Protein AF-A0A429X792-F1 (afdb_monomer_lite)

Secondary structure (DSSP, 8-state):
-HHHHHHHHHHHHHHHHHHHHHHHHHHHHHHHHHHTS---S-TTHHHHHHHHHHHHHHHHHHHHHHHHT-

Sequence (70 aa):
MKYFILAGLFFISASILYSARYITSGMISLIENSVGGQLSSPQTLPLLIWSIILVVLGVLSIFIGFFRKD

Radius of gyration: 16.8 Å; chains: 1; bounding box: 36×15×47 Å

Organism: Siminovitchia terrae (NCBI:txid1914933)

pLDDT: mean 90.28, std 9.1, range [60.28, 98.06]

Structure (mmCIF, N/CA/C/O backbone):
data_AF-A0A429X792-F1
#
_entry.id   AF-A0A429X792-F1
#
loop_
_atom_site.group_PDB
_atom_site.id
_atom_site.type_symbol
_atom_site.label_atom_id
_atom_site.label_alt_id
_atom_site.label_comp_id
_atom_site.label_asym_id
_atom_site.label_entity_id
_atom_site.label_seq_id
_atom_site.pdbx_PDB_ins_code
_atom_site.Cartn_x
_atom_site.Cartn_y
_atom_site.Cartn_z
_atom_site.occupancy
_atom_site.B_iso_or_equiv
_atom_site.auth_seq_id
_atom_site.auth_comp_id
_atom_site.auth_asym_id
_atom_site.auth_atom_id
_atom_site.pdbx_PDB_model_num
ATOM 1 N N . MET A 1 1 ? -14.665 6.509 18.335 1.00 77.56 1 MET A N 1
ATOM 2 C CA . MET A 1 1 ? -14.498 7.457 17.216 1.00 77.56 1 MET A CA 1
ATOM 3 C C 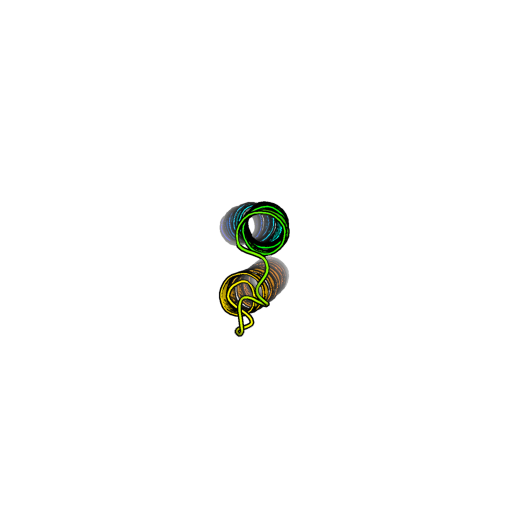. MET A 1 1 ? -13.031 7.656 16.854 1.00 77.56 1 MET A C 1
ATOM 5 O O . MET A 1 1 ? -12.673 7.467 15.699 1.00 77.56 1 MET A O 1
ATOM 9 N N . LYS A 1 2 ? -12.154 8.003 17.809 1.00 90.94 2 LYS A N 1
ATOM 10 C CA . LYS A 1 2 ? -10.732 8.306 17.536 1.00 90.94 2 LYS A CA 1
ATOM 11 C C . LYS A 1 2 ? -9.988 7.152 16.843 1.00 90.94 2 LYS A C 1
ATOM 13 O O . LYS A 1 2 ? -9.261 7.385 15.885 1.00 90.94 2 LYS A O 1
ATOM 18 N N . TYR A 1 3 ? -10.223 5.913 17.279 1.00 90.38 3 TYR A N 1
ATOM 19 C CA . TYR A 1 3 ? -9.592 4.716 16.710 1.00 90.38 3 TYR A CA 1
ATOM 20 C C . TYR A 1 3 ? -10.080 4.373 15.302 1.00 90.38 3 TYR A C 1
ATOM 22 O O . TYR A 1 3 ? -9.289 3.934 14.473 1.00 90.38 3 TYR A O 1
ATOM 30 N N . PHE A 1 4 ? -11.353 4.636 15.004 1.00 90.50 4 PHE A N 1
ATOM 31 C CA . PHE A 1 4 ? -11.903 4.473 13.659 1.00 90.50 4 PHE A CA 1
ATOM 32 C C . PHE A 1 4 ? -11.324 5.501 12.677 1.00 90.50 4 PHE A C 1
ATOM 34 O O . PHE A 1 4 ? -10.992 5.149 11.549 1.00 90.50 4 PHE A O 1
ATOM 41 N N . ILE A 1 5 ? -11.122 6.749 13.119 1.00 93.69 5 ILE A N 1
ATOM 42 C CA . ILE A 1 5 ? -10.436 7.779 12.319 1.00 93.69 5 ILE A CA 1
ATOM 43 C C . ILE A 1 5 ? -8.976 7.376 12.071 1.00 93.69 5 ILE A C 1
ATOM 45 O O . ILE A 1 5 ? -8.503 7.440 10.937 1.00 93.69 5 ILE A O 1
ATOM 49 N N . LEU A 1 6 ? -8.277 6.907 13.111 1.00 94.44 6 LEU A N 1
ATOM 50 C CA . LEU A 1 6 ? -6.903 6.411 13.003 1.00 94.44 6 LEU A CA 1
ATOM 51 C C . LEU A 1 6 ? -6.803 5.235 12.015 1.00 94.44 6 LEU A C 1
ATOM 53 O O . LEU A 1 6 ? -5.921 5.218 11.160 1.00 94.44 6 LEU A O 1
ATOM 57 N N . ALA A 1 7 ? -7.744 4.291 12.086 1.00 94.75 7 ALA A N 1
ATOM 58 C CA . ALA A 1 7 ? -7.828 3.179 11.149 1.00 94.75 7 ALA A CA 1
ATOM 59 C C . ALA A 1 7 ? -8.002 3.665 9.705 1.00 94.75 7 ALA A C 1
ATOM 61 O O . ALA A 1 7 ? -7.284 3.211 8.816 1.00 94.75 7 ALA A O 1
ATOM 62 N N . GLY A 1 8 ? -8.896 4.633 9.478 1.00 95.69 8 GLY A N 1
ATOM 63 C CA . GLY A 1 8 ? -9.085 5.260 8.169 1.00 95.69 8 GLY A CA 1
ATOM 64 C C . GLY A 1 8 ? -7.792 5.856 7.608 1.00 95.69 8 GLY A C 1
ATOM 65 O O . GLY A 1 8 ? -7.449 5.595 6.456 1.00 95.69 8 GLY A O 1
ATOM 66 N N . LEU A 1 9 ? -7.026 6.583 8.429 1.00 97.25 9 LEU A N 1
ATOM 67 C CA . LEU A 1 9 ? -5.730 7.141 8.025 1.00 97.25 9 LEU A CA 1
ATOM 68 C C . LEU A 1 9 ? -4.728 6.051 7.626 1.00 97.25 9 LEU A C 1
ATOM 70 O O . LEU A 1 9 ? -4.023 6.202 6.624 1.00 97.25 9 LEU A O 1
ATOM 74 N N . PHE A 1 10 ? -4.689 4.940 8.365 1.00 97.69 10 PHE A N 1
ATOM 75 C CA . PHE A 1 10 ? -3.835 3.807 8.023 1.00 97.69 10 PHE A CA 1
ATOM 76 C C . PHE A 1 10 ? -4.242 3.155 6.699 1.00 97.69 10 PHE A C 1
ATOM 78 O O . PHE A 1 10 ? -3.370 2.904 5.871 1.00 97.69 10 PHE A O 1
ATOM 85 N N . PHE A 1 11 ? -5.538 2.951 6.443 1.00 97.94 11 PHE A N 1
ATOM 86 C CA . PHE A 1 11 ? -6.007 2.388 5.170 1.00 97.94 11 PHE A CA 1
ATOM 87 C C . PHE A 1 11 ? -5.739 3.309 3.976 1.00 97.94 11 PHE A C 1
ATOM 89 O O . PHE A 1 11 ? -5.313 2.833 2.922 1.00 97.94 11 PHE A O 1
ATOM 96 N N . ILE A 1 12 ? -5.931 4.622 4.135 1.00 98.00 12 ILE A N 1
ATOM 97 C CA . ILE A 1 12 ? -5.605 5.605 3.092 1.00 98.00 12 ILE A CA 1
ATOM 98 C C . ILE A 1 12 ? -4.105 5.556 2.788 1.00 98.00 12 ILE A C 1
ATOM 100 O O . ILE A 1 12 ? -3.708 5.405 1.633 1.00 98.00 12 ILE A O 1
ATOM 104 N N . SER A 1 13 ? -3.268 5.595 3.825 1.00 97.88 13 SER A N 1
ATOM 105 C CA . SER A 1 13 ? -1.809 5.533 3.682 1.00 97.88 13 SER A CA 1
ATOM 106 C C . SER A 1 13 ? -1.361 4.222 3.026 1.00 97.88 13 SER A C 1
ATOM 108 O O . SER A 1 13 ? -0.564 4.239 2.088 1.00 97.88 13 SER A O 1
ATOM 110 N N . ALA A 1 14 ? -1.926 3.087 3.450 1.00 97.56 14 ALA A N 1
ATOM 111 C CA . ALA A 1 14 ? -1.651 1.777 2.869 1.00 97.56 14 ALA A CA 1
ATOM 112 C C . ALA A 1 14 ? -1.996 1.725 1.37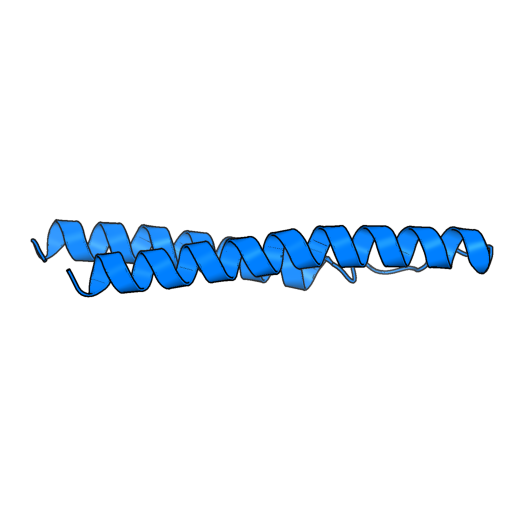7 1.00 97.56 14 ALA A C 1
ATOM 114 O O . ALA A 1 14 ? -1.224 1.171 0.593 1.00 97.56 14 ALA A O 1
ATOM 115 N N . SER A 1 15 ? -3.123 2.330 0.991 1.00 97.75 15 SER A N 1
ATOM 116 C CA . SER A 1 15 ? -3.594 2.393 -0.397 1.00 97.75 15 SER A CA 1
ATOM 117 C C . SER A 1 15 ? -2.675 3.247 -1.270 1.00 97.75 15 SER A C 1
ATOM 119 O O . SER A 1 15 ? -2.361 2.858 -2.396 1.00 97.75 15 SER A O 1
ATOM 121 N N . ILE A 1 16 ? -2.186 4.375 -0.743 1.00 97.62 16 ILE A N 1
ATOM 122 C CA . ILE A 1 16 ? -1.205 5.228 -1.428 1.00 97.62 16 ILE A CA 1
ATOM 123 C C . ILE A 1 16 ? 0.100 4.457 -1.647 1.00 97.62 16 ILE A C 1
ATOM 125 O O . ILE A 1 16 ? 0.599 4.410 -2.769 1.00 97.62 16 ILE A O 1
ATOM 129 N N . LEU A 1 17 ? 0.624 3.796 -0.611 1.00 96.94 17 LEU A N 1
ATOM 130 C CA . LEU A 1 17 ? 1.845 2.984 -0.696 1.00 96.94 17 LEU A CA 1
ATOM 131 C C . LEU A 1 17 ? 1.703 1.809 -1.669 1.00 96.94 17 LEU A C 1
ATOM 133 O O . LEU A 1 17 ? 2.606 1.546 -2.466 1.00 96.94 17 LEU A O 1
ATOM 137 N N . TYR A 1 18 ? 0.555 1.132 -1.648 1.00 95.69 18 TYR A N 1
ATOM 138 C CA . TYR A 1 18 ? 0.253 0.055 -2.584 1.00 95.69 18 TYR A CA 1
ATOM 139 C C . TYR A 1 18 ? 0.188 0.566 -4.026 1.00 95.69 18 TYR A C 1
ATOM 141 O O . TYR A 1 18 ? 0.749 -0.050 -4.925 1.00 95.69 18 TYR A O 1
ATOM 149 N N . SER A 1 19 ? -0.429 1.726 -4.253 1.00 96.38 19 SER A N 1
ATOM 150 C CA . SER A 1 19 ? -0.494 2.345 -5.581 1.00 96.38 19 SER A CA 1
ATOM 151 C C . SER A 1 19 ? 0.891 2.778 -6.063 1.00 96.38 19 SER A C 1
ATOM 153 O O . SER A 1 19 ? 1.273 2.479 -7.194 1.00 96.38 19 SER A O 1
ATOM 155 N N . ALA A 1 20 ? 1.684 3.399 -5.183 1.00 94.69 20 ALA A N 1
ATOM 156 C CA . ALA A 1 20 ? 3.062 3.786 -5.466 1.00 94.69 20 ALA A CA 1
ATOM 157 C C . ALA A 1 20 ? 3.900 2.579 -5.900 1.00 94.69 20 ALA A C 1
ATOM 159 O O . ALA A 1 20 ? 4.620 2.665 -6.886 1.00 94.69 20 ALA A O 1
ATOM 160 N N . ARG A 1 21 ? 3.732 1.421 -5.246 1.00 93.81 21 ARG A N 1
ATOM 161 C CA . ARG A 1 21 ? 4.388 0.166 -5.640 1.00 93.81 21 ARG A CA 1
ATOM 162 C C . ARG A 1 21 ? 4.149 -0.179 -7.114 1.00 93.81 21 ARG A C 1
ATOM 164 O O . ARG A 1 21 ? 5.105 -0.510 -7.811 1.00 93.81 21 ARG A O 1
ATOM 171 N N . TYR A 1 22 ? 2.903 -0.123 -7.587 1.00 91.50 22 TYR A N 1
ATOM 172 C CA . TYR A 1 22 ? 2.580 -0.440 -8.984 1.00 91.50 22 TYR A CA 1
ATOM 173 C C . TYR A 1 22 ? 3.112 0.604 -9.955 1.00 91.50 22 TYR A C 1
ATOM 175 O O . TYR A 1 22 ? 3.655 0.230 -10.991 1.00 91.50 22 TYR A O 1
ATOM 183 N N . ILE A 1 23 ? 3.007 1.888 -9.609 1.00 93.38 23 ILE A N 1
ATOM 184 C CA . ILE A 1 23 ? 3.548 2.975 -10.431 1.00 93.38 23 ILE A CA 1
ATOM 185 C C . ILE A 1 23 ? 5.063 2.804 -10.576 1.00 93.38 23 ILE A C 1
ATOM 187 O O . ILE A 1 23 ? 5.575 2.775 -11.691 1.00 93.38 23 ILE A O 1
ATOM 191 N N . THR A 1 24 ? 5.775 2.599 -9.466 1.00 91.50 24 THR A N 1
ATOM 192 C CA . THR A 1 24 ? 7.221 2.361 -9.468 1.00 91.50 24 THR A CA 1
ATOM 193 C C . THR A 1 24 ? 7.578 1.101 -10.253 1.00 91.50 24 THR A C 1
ATOM 195 O O . THR A 1 24 ? 8.496 1.144 -11.064 1.00 91.50 24 THR A O 1
ATOM 198 N N . SER A 1 25 ? 6.833 0.002 -10.092 1.00 89.81 25 SER A N 1
ATOM 199 C CA . SER A 1 25 ? 7.050 -1.224 -10.874 1.00 89.81 25 SER A CA 1
ATOM 200 C C . SER A 1 25 ? 6.872 -0.994 -12.378 1.00 89.81 25 SER A C 1
ATOM 202 O O . SER A 1 25 ? 7.655 -1.513 -13.169 1.00 89.81 25 SER A O 1
ATOM 204 N N . GLY A 1 26 ? 5.859 -0.221 -12.778 1.00 90.06 26 GLY A N 1
ATOM 205 C CA . GLY A 1 26 ? 5.632 0.141 -14.176 1.00 90.06 26 GLY A CA 1
ATOM 206 C C . GLY A 1 26 ? 6.761 1.006 -14.733 1.00 90.06 26 GLY A C 1
ATOM 207 O O . GLY A 1 26 ? 7.261 0.738 -15.820 1.00 90.06 26 GLY A O 1
ATOM 208 N N . MET A 1 27 ? 7.223 1.994 -13.962 1.00 90.62 27 MET A N 1
ATOM 209 C CA . MET A 1 27 ? 8.358 2.840 -14.342 1.00 90.62 27 MET A CA 1
ATOM 210 C C . MET A 1 27 ? 9.654 2.039 -14.489 1.00 90.62 27 MET A C 1
ATOM 212 O O . MET A 1 27 ? 10.369 2.234 -15.467 1.00 90.62 27 MET A O 1
ATOM 216 N N . ILE A 1 28 ? 9.936 1.119 -13.561 1.00 89.06 28 ILE A N 1
ATOM 217 C CA . ILE A 1 28 ? 11.098 0.224 -13.648 1.00 89.06 28 ILE A CA 1
ATOM 218 C C . ILE A 1 28 ? 11.028 -0.579 -14.945 1.00 89.06 28 ILE A C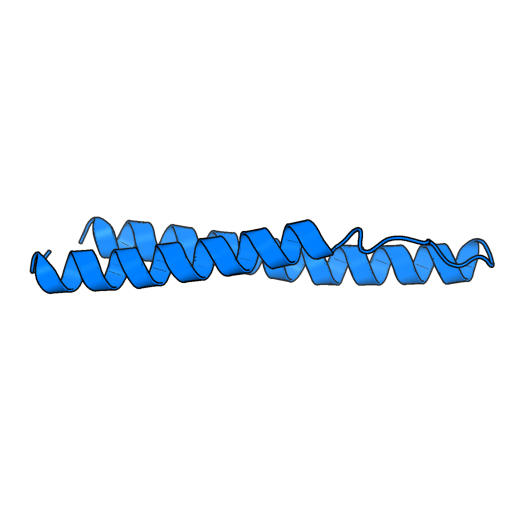 1
ATOM 220 O O . ILE A 1 28 ? 11.984 -0.553 -15.709 1.00 89.06 28 ILE A O 1
ATOM 224 N N . SER A 1 29 ? 9.882 -1.195 -15.252 1.00 88.12 29 SER A N 1
ATOM 225 C CA . SER A 1 29 ? 9.717 -1.973 -16.484 1.00 88.12 29 SER A CA 1
ATOM 226 C C . SER A 1 29 ? 9.947 -1.137 -17.751 1.00 88.12 29 SER A C 1
ATOM 228 O O . SER A 1 29 ? 10.596 -1.597 -18.689 1.00 88.12 29 SER A O 1
ATOM 230 N N . LEU A 1 30 ? 9.476 0.114 -17.790 1.00 89.88 30 LEU A N 1
ATOM 231 C CA . LEU A 1 30 ? 9.749 1.020 -18.913 1.00 89.88 30 LEU A CA 1
ATOM 232 C C . LEU A 1 30 ? 11.249 1.320 -19.061 1.00 89.88 30 LEU A C 1
ATOM 234 O O . LEU A 1 30 ? 11.766 1.349 -20.179 1.00 89.88 30 LEU A O 1
ATOM 238 N N . ILE A 1 31 ? 11.955 1.512 -17.945 1.00 88.44 31 ILE A N 1
ATOM 239 C CA . ILE A 1 31 ? 13.400 1.765 -17.935 1.00 88.44 31 ILE A CA 1
ATOM 240 C C . ILE A 1 31 ? 14.172 0.509 -18.355 1.00 88.44 31 ILE A C 1
ATOM 242 O O . ILE A 1 31 ? 15.067 0.615 -19.188 1.00 88.44 31 ILE A O 1
ATOM 246 N N . GLU A 1 32 ? 13.808 -0.675 -17.857 1.00 87.81 32 GLU A N 1
ATOM 247 C CA . GLU A 1 32 ? 14.426 -1.952 -18.251 1.00 87.81 32 GLU A CA 1
ATOM 248 C C . GLU A 1 32 ? 14.344 -2.172 -19.763 1.00 87.81 32 GLU A C 1
ATOM 250 O O . GLU A 1 32 ? 15.354 -2.454 -20.411 1.00 87.81 32 GLU A O 1
ATOM 255 N N . ASN A 1 33 ? 13.160 -1.950 -20.344 1.00 88.00 33 ASN A N 1
ATOM 256 C CA . ASN A 1 33 ? 12.957 -2.039 -21.790 1.00 88.00 33 ASN A CA 1
ATOM 257 C C . ASN A 1 33 ? 13.784 -1.002 -22.570 1.00 88.00 33 ASN A C 1
ATOM 259 O O . ASN A 1 33 ? 14.205 -1.274 -23.690 1.00 88.00 33 ASN A O 1
ATOM 263 N N . SER A 1 34 ? 14.029 0.174 -21.986 1.00 87.62 34 SER A N 1
ATOM 264 C CA . SER A 1 34 ? 14.776 1.259 -22.636 1.00 87.62 34 SER A CA 1
ATOM 265 C C . SER A 1 34 ? 16.296 1.073 -22.566 1.00 87.62 34 SER A C 1
ATOM 267 O O . SER A 1 34 ? 17.006 1.488 -23.477 1.00 87.62 34 SER A O 1
ATOM 269 N N . VAL A 1 35 ? 16.807 0.472 -21.486 1.00 86.62 35 VAL A N 1
ATOM 270 C CA . VAL A 1 35 ? 18.252 0.320 -21.223 1.00 86.62 35 VAL A CA 1
ATOM 271 C C . VAL A 1 35 ? 18.776 -1.055 -21.670 1.00 86.62 35 VAL A C 1
ATOM 273 O O . VAL A 1 3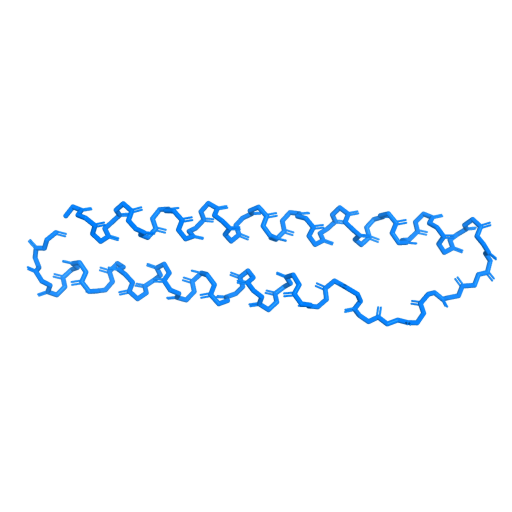5 ? 19.984 -1.258 -21.755 1.00 86.62 35 VAL A O 1
ATOM 276 N N . GLY A 1 36 ? 17.889 -2.000 -22.009 1.00 80.69 36 GLY A N 1
ATOM 277 C CA . GLY A 1 36 ? 18.270 -3.322 -22.521 1.00 80.69 36 GLY A CA 1
ATOM 278 C C . GLY A 1 36 ? 18.902 -4.235 -21.466 1.00 80.69 36 GLY A C 1
ATOM 279 O O . GLY A 1 36 ? 19.619 -5.173 -21.810 1.00 80.69 36 GLY A O 1
ATOM 280 N N . GLY A 1 37 ? 18.653 -3.963 -20.182 1.00 76.62 37 GLY A N 1
ATOM 281 C CA . GLY A 1 37 ? 19.173 -4.726 -19.049 1.00 76.62 37 GLY A CA 1
ATOM 282 C C . GLY A 1 37 ? 18.090 -5.001 -18.007 1.00 76.62 37 GLY A C 1
ATOM 283 O O . GLY A 1 37 ? 17.127 -4.247 -17.890 1.00 76.62 37 GLY A O 1
ATOM 284 N N . GLN A 1 38 ? 18.255 -6.080 -17.238 1.00 71.88 38 GLN A N 1
ATOM 285 C CA . GLN A 1 38 ? 17.414 -6.350 -16.069 1.00 71.88 38 GLN A CA 1
ATOM 286 C C . GLN A 1 38 ? 17.866 -5.459 -14.910 1.00 71.88 38 GLN A C 1
ATOM 288 O O . GLN A 1 38 ? 19.022 -5.533 -14.484 1.00 71.88 38 GLN A O 1
ATOM 293 N N . LEU A 1 39 ? 16.963 -4.632 -14.380 1.00 69.06 39 LEU A N 1
ATOM 294 C CA . LEU A 1 39 ? 17.194 -3.916 -13.134 1.00 69.06 39 LEU A CA 1
ATOM 295 C C . LEU A 1 39 ? 17.025 -4.925 -11.997 1.00 69.06 39 LEU A C 1
ATOM 297 O O . LEU A 1 39 ? 15.933 -5.235 -11.529 1.00 69.06 39 LEU A O 1
ATOM 301 N N . SER A 1 40 ? 18.148 -5.473 -11.547 1.00 62.38 40 SER A N 1
ATOM 302 C CA . SER A 1 40 ? 18.194 -6.402 -10.428 1.00 62.38 40 SER A CA 1
ATOM 303 C C . SER A 1 40 ? 17.909 -5.672 -9.118 1.00 62.38 40 SER A C 1
ATOM 305 O O . SER A 1 40 ? 18.768 -4.978 -8.585 1.00 62.38 40 SER A O 1
ATOM 307 N N . SER A 1 41 ? 16.692 -5.822 -8.589 1.00 62.84 41 SER A N 1
ATOM 308 C CA . SER A 1 41 ? 16.367 -5.807 -7.151 1.00 62.84 41 SER A CA 1
ATOM 309 C C . SER A 1 41 ? 14.862 -5.623 -6.960 1.00 62.84 41 SER A C 1
ATOM 311 O O . SER A 1 41 ? 14.216 -4.933 -7.752 1.00 62.84 41 SER A O 1
ATOM 313 N N . PRO A 1 42 ? 14.277 -6.163 -5.880 1.00 70.81 42 PRO A N 1
ATOM 314 C CA . PRO A 1 42 ? 12.898 -5.882 -5.542 1.00 70.81 42 PRO A CA 1
ATOM 315 C C . PRO A 1 42 ? 12.750 -4.470 -4.944 1.00 70.81 42 PRO A C 1
ATOM 317 O O . PRO A 1 42 ? 12.393 -4.289 -3.781 1.00 70.81 42 PRO A O 1
ATOM 320 N N . GLN A 1 43 ? 12.990 -3.441 -5.754 1.00 78.06 43 GLN A N 1
ATOM 321 C CA . GLN A 1 43 ? 12.924 -2.025 -5.370 1.00 78.06 43 GLN A CA 1
ATOM 322 C C . GLN A 1 43 ? 11.531 -1.632 -4.851 1.00 78.06 43 GLN A C 1
ATOM 324 O O . GLN A 1 43 ? 11.381 -0.711 -4.052 1.00 78.06 43 GLN A O 1
ATOM 329 N N . THR A 1 44 ? 10.504 -2.385 -5.244 1.00 87.94 44 THR A N 1
ATOM 330 C CA . THR A 1 44 ? 9.118 -2.190 -4.819 1.00 87.94 44 THR A CA 1
ATOM 331 C C . THR A 1 44 ? 8.714 -3.030 -3.598 1.00 87.94 44 THR A C 1
ATOM 333 O O . THR A 1 44 ? 7.599 -2.867 -3.104 1.00 87.94 44 THR A O 1
ATOM 336 N N . LEU A 1 45 ? 9.558 -3.950 -3.099 1.00 90.62 45 LEU A N 1
ATOM 337 C CA . LEU A 1 45 ? 9.232 -4.762 -1.911 1.00 90.62 45 LEU A CA 1
ATOM 338 C C . LEU A 1 45 ? 9.039 -3.918 -0.645 1.00 90.62 45 LEU A C 1
ATOM 340 O O . LEU A 1 45 ? 8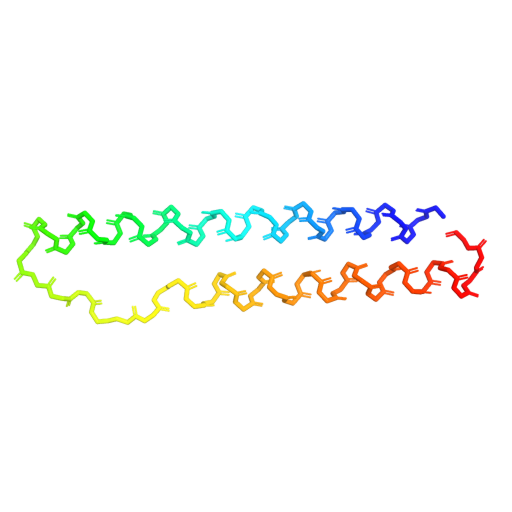.062 -4.170 0.057 1.00 90.62 45 LEU A O 1
ATOM 344 N N . PRO A 1 46 ? 9.883 -2.910 -0.344 1.00 93.44 46 PRO A N 1
ATOM 345 C CA . PRO A 1 46 ? 9.672 -2.071 0.833 1.00 93.44 46 PRO A CA 1
ATOM 346 C C . PRO A 1 46 ? 8.299 -1.391 0.829 1.00 93.44 46 PRO A C 1
ATOM 348 O O . PRO A 1 46 ? 7.619 -1.381 1.851 1.00 93.44 46 PRO A O 1
ATOM 351 N N . LEU A 1 47 ? 7.846 -0.898 -0.331 1.00 93.81 47 LEU A N 1
ATOM 352 C CA . LEU A 1 47 ? 6.521 -0.282 -0.488 1.00 93.81 47 LEU A CA 1
ATOM 353 C C . LEU A 1 47 ? 5.391 -1.279 -0.188 1.00 93.81 47 LEU A C 1
ATOM 355 O O . LEU A 1 47 ? 4.411 -0.925 0.467 1.00 93.81 47 LEU A O 1
ATOM 359 N N . LEU A 1 48 ? 5.548 -2.537 -0.618 1.00 93.62 48 LEU A N 1
ATOM 360 C CA . LEU A 1 48 ? 4.604 -3.611 -0.304 1.00 93.62 48 LEU A CA 1
ATOM 361 C C . LEU A 1 48 ? 4.573 -3.918 1.197 1.00 93.62 48 LEU A C 1
ATOM 363 O O . LEU A 1 48 ? 3.497 -3.980 1.784 1.00 93.62 48 LEU A O 1
ATOM 367 N N . ILE A 1 49 ? 5.746 -4.090 1.812 1.00 95.81 49 ILE A N 1
ATOM 368 C CA . ILE A 1 49 ? 5.875 -4.414 3.238 1.00 95.81 49 ILE A CA 1
ATOM 369 C C . ILE A 1 49 ? 5.223 -3.319 4.086 1.00 95.81 49 ILE A C 1
ATOM 371 O O . ILE A 1 49 ? 4.397 -3.617 4.946 1.00 95.81 49 ILE A O 1
ATOM 375 N N . TRP A 1 50 ? 5.525 -2.051 3.804 1.00 96.94 50 TRP A N 1
ATOM 376 C CA . TRP A 1 50 ? 4.934 -0.924 4.523 1.00 96.94 50 TRP A CA 1
ATOM 377 C C . TRP A 1 50 ? 3.424 -0.815 4.315 1.00 96.94 50 TRP A C 1
ATOM 379 O O . TRP A 1 50 ? 2.703 -0.560 5.278 1.00 96.94 50 TRP A O 1
ATOM 389 N N . SER A 1 51 ? 2.926 -1.063 3.100 1.00 96.88 51 SER A N 1
ATOM 390 C CA . SER A 1 51 ? 1.483 -1.114 2.842 1.00 96.88 51 SER A CA 1
ATOM 391 C C . SER A 1 51 ? 0.790 -2.175 3.708 1.00 96.88 51 SER A C 1
ATOM 393 O O . SER A 1 51 ? -0.200 -1.873 4.373 1.00 96.88 51 SER A O 1
ATOM 395 N N . ILE A 1 52 ? 1.355 -3.386 3.793 1.00 97.44 52 ILE A N 1
ATOM 396 C CA . ILE A 1 52 ? 0.814 -4.475 4.621 1.00 97.44 52 ILE A CA 1
ATOM 397 C C . ILE A 1 52 ? 0.839 -4.105 6.109 1.00 97.44 52 ILE A C 1
ATOM 399 O O . ILE A 1 52 ? -0.163 -4.289 6.798 1.00 97.44 52 ILE A O 1
ATOM 403 N N . ILE A 1 53 ? 1.948 -3.546 6.606 1.00 98.06 53 ILE A N 1
ATOM 404 C CA . ILE A 1 53 ? 2.062 -3.105 8.006 1.00 98.06 53 ILE A CA 1
ATOM 40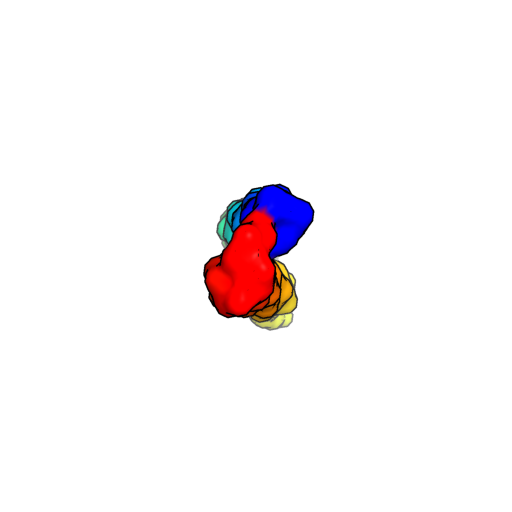5 C C . ILE A 1 53 ? 0.962 -2.091 8.341 1.00 98.06 53 ILE A C 1
ATOM 407 O O . ILE A 1 53 ? 0.313 -2.207 9.379 1.00 98.06 53 ILE A O 1
ATOM 411 N N . LEU A 1 54 ? 0.702 -1.128 7.455 1.00 97.94 54 LEU A N 1
ATOM 412 C CA . LEU A 1 54 ? -0.349 -0.134 7.667 1.00 97.94 54 LEU A CA 1
ATOM 413 C C . LEU A 1 54 ? -1.748 -0.759 7.677 1.00 97.94 54 LEU A C 1
ATOM 415 O O . LEU A 1 54 ? -2.555 -0.396 8.528 1.00 97.94 54 LEU A O 1
ATOM 419 N N . VAL A 1 55 ? -2.033 -1.734 6.809 1.00 97.88 55 VAL A N 1
ATOM 420 C CA . VAL A 1 55 ? -3.300 -2.488 6.865 1.00 97.88 55 VAL A CA 1
ATOM 421 C C . VAL A 1 55 ? -3.458 -3.179 8.221 1.00 97.88 55 VAL A C 1
ATOM 423 O O . VAL A 1 55 ? -4.514 -3.066 8.843 1.00 97.88 55 VAL A O 1
ATOM 426 N N . VAL A 1 56 ? -2.407 -3.839 8.717 1.00 97.88 56 VAL A N 1
ATOM 427 C CA . VAL A 1 56 ? -2.421 -4.502 10.031 1.00 97.88 56 VAL A CA 1
ATOM 428 C C . VAL A 1 56 ? -2.691 -3.494 11.152 1.00 97.88 56 VAL A C 1
ATOM 430 O O . VAL A 1 56 ? -3.546 -3.739 12.000 1.00 97.88 56 VAL A O 1
ATOM 433 N N . LEU A 1 57 ? -2.032 -2.332 11.135 1.00 97.50 57 LEU A N 1
ATOM 434 C CA . LEU A 1 57 ? -2.270 -1.263 12.110 1.00 97.50 57 LEU A CA 1
ATOM 435 C C . LEU A 1 57 ? -3.696 -0.700 12.026 1.00 97.50 57 LEU A C 1
ATOM 437 O O . LEU A 1 57 ? -4.310 -0.431 13.061 1.00 97.50 57 LEU A O 1
ATOM 441 N N . GLY A 1 58 ? -4.251 -0.568 10.819 1.00 97.00 58 GLY A N 1
ATOM 442 C CA . GLY A 1 58 ? -5.641 -0.168 10.600 1.00 97.00 58 GLY A CA 1
ATOM 443 C C . GLY A 1 58 ? -6.629 -1.153 11.221 1.00 97.00 58 GLY A C 1
ATOM 444 O O . GLY A 1 58 ? -7.511 -0.755 11.981 1.00 97.00 58 GLY A O 1
ATOM 445 N N . VAL A 1 59 ? -6.428 -2.449 10.981 1.00 97.12 59 VAL A N 1
ATOM 446 C CA . VAL A 1 59 ? -7.251 -3.524 11.553 1.00 97.12 59 VAL A CA 1
ATOM 447 C C . VAL A 1 59 ? -7.139 -3.568 13.080 1.00 97.12 59 VAL A C 1
ATOM 449 O O . VAL A 1 59 ? -8.160 -3.608 13.766 1.00 97.12 59 VAL A O 1
ATOM 452 N N . LEU A 1 60 ? -5.924 -3.493 13.633 1.00 96.44 60 LEU A N 1
ATOM 453 C CA . LEU A 1 60 ? -5.709 -3.437 15.084 1.00 96.44 60 LEU A CA 1
ATOM 454 C C . LEU A 1 60 ? -6.399 -2.222 15.710 1.00 96.44 60 LEU A C 1
ATOM 456 O O . LEU A 1 60 ? -7.005 -2.338 16.773 1.00 96.44 60 LEU A O 1
ATOM 460 N N . SER A 1 61 ? -6.364 -1.074 15.033 1.00 95.38 61 SER A N 1
ATOM 461 C CA . SER A 1 61 ? -7.044 0.138 15.493 1.00 95.38 61 SER A CA 1
ATOM 462 C C . SER A 1 61 ? -8.562 -0.053 15.552 1.00 95.38 61 SER A C 1
ATOM 464 O O . SER A 1 61 ? -9.178 0.347 16.537 1.00 95.38 61 SER A O 1
ATOM 466 N N . ILE A 1 62 ? -9.164 -0.727 14.563 1.00 94.69 62 ILE A N 1
ATOM 467 C CA . ILE A 1 62 ? -10.593 -1.086 14.594 1.00 94.69 62 ILE A CA 1
ATOM 468 C C . ILE A 1 62 ? -10.895 -2.005 15.779 1.00 94.69 62 ILE A C 1
ATOM 470 O O . ILE A 1 62 ? -11.831 -1.729 16.528 1.00 94.69 62 ILE A O 1
ATOM 474 N N . PHE A 1 63 ? -10.104 -3.065 15.982 1.00 95.31 63 PHE A N 1
ATOM 475 C CA . PHE A 1 63 ? -10.301 -3.980 17.110 1.00 95.31 63 PHE A CA 1
ATOM 476 C C . PHE A 1 63 ? -10.231 -3.248 18.450 1.00 95.31 63 PHE A C 1
ATOM 478 O O . PHE A 1 63 ? -11.104 -3.432 19.295 1.00 95.31 63 PHE A O 1
ATOM 485 N N . ILE A 1 64 ? -9.240 -2.373 18.634 1.00 93.94 64 ILE A N 1
ATOM 486 C CA . ILE A 1 64 ? -9.107 -1.566 19.851 1.00 93.94 64 ILE A CA 1
ATOM 487 C C . ILE A 1 64 ? -10.327 -0.658 20.036 1.00 93.94 64 ILE A C 1
ATOM 489 O O . ILE A 1 64 ? -10.883 -0.624 21.132 1.00 93.94 64 ILE A O 1
ATOM 493 N N . GLY A 1 65 ? -10.775 0.040 18.986 1.00 91.94 65 GLY A N 1
ATOM 494 C CA . GLY A 1 65 ? -11.981 0.874 19.042 1.00 91.94 65 GLY A CA 1
ATOM 495 C C . GLY A 1 65 ? -13.222 0.076 19.445 1.00 91.94 65 GLY A C 1
ATOM 496 O O . GLY A 1 65 ? -13.971 0.490 20.329 1.00 91.94 65 GLY A O 1
ATOM 497 N N . PHE A 1 66 ? -13.382 -1.124 18.884 1.00 91.88 66 PHE A N 1
ATOM 498 C CA . PHE A 1 66 ? -14.476 -2.031 19.218 1.00 91.88 66 PHE A CA 1
ATOM 499 C C . PHE A 1 66 ? -14.429 -2.498 20.683 1.00 91.88 66 PHE A C 1
ATOM 501 O O . PHE A 1 66 ? -15.427 -2.384 21.394 1.00 91.88 66 PHE A O 1
ATOM 508 N N . PHE A 1 67 ? -13.273 -2.964 21.173 1.00 92.06 67 PHE A N 1
ATOM 509 C CA . PHE A 1 67 ? -13.122 -3.420 22.563 1.00 92.06 67 PHE A CA 1
ATOM 510 C C . PHE A 1 67 ? -13.268 -2.292 23.586 1.00 92.06 67 PHE A C 1
ATOM 512 O O . PHE A 1 67 ? -13.777 -2.521 24.683 1.00 92.06 67 PHE A O 1
ATOM 519 N N . ARG A 1 68 ? -12.849 -1.071 23.237 1.00 88.19 68 ARG A N 1
ATOM 520 C CA . ARG A 1 68 ? -13.012 0.107 24.099 1.00 88.19 68 ARG A CA 1
ATOM 521 C C . ARG A 1 68 ? -14.411 0.724 24.031 1.00 88.19 68 ARG A C 1
ATOM 523 O O . ARG A 1 68 ? -14.684 1.617 24.823 1.00 88.19 68 ARG A O 1
ATOM 530 N N . LYS A 1 69 ? -15.299 0.224 23.156 1.00 77.56 69 LYS A N 1
ATOM 531 C CA . LYS A 1 69 ? -16.612 0.823 22.840 1.00 77.56 69 LYS A CA 1
ATOM 532 C C . LYS A 1 69 ? -16.504 2.300 22.436 1.00 77.56 69 LYS A C 1
ATOM 534 O O . LYS A 1 69 ? -17.419 3.077 22.697 1.00 77.56 69 LYS A O 1
ATOM 539 N N . ASP A 1 70 ? -15.383 2.658 21.808 1.00 60.28 70 ASP A N 1
ATOM 540 C CA . ASP A 1 70 ? -15.080 4.013 21.348 1.00 60.28 70 ASP A CA 1
ATOM 541 C C . ASP A 1 70 ? -15.338 4.163 19.855 1.00 60.28 70 ASP A C 1
ATOM 543 O O . ASP A 1 70 ? -14.449 3.847 19.030 1.00 60.28 70 ASP A O 1
#

Foldseek 3Di:
DVLLVLLVVLLVQLVVLVVVLVVVVVVQVVVCVVVVHRPDDSPSVVSNVSSVVSNVSSVVSVVVCVVVVD